Protein AF-A0A4R3G8G1-F1 (afdb_monomer_lite)

Structure (mmCIF, N/CA/C/O backbone):
data_AF-A0A4R3G8G1-F1
#
_entry.id   AF-A0A4R3G8G1-F1
#
loop_
_atom_site.group_PDB
_atom_site.id
_atom_site.type_symbol
_atom_site.label_atom_id
_atom_site.label_alt_id
_atom_site.label_comp_id
_atom_site.label_asym_id
_atom_site.label_entity_id
_atom_site.label_seq_id
_atom_site.pdbx_PDB_ins_code
_atom_site.Cartn_x
_atom_site.Cartn_y
_atom_site.Cartn_z
_atom_site.occupancy
_atom_site.B_iso_or_equiv
_atom_site.auth_seq_id
_atom_site.auth_comp_id
_atom_site.auth_asym_id
_atom_site.auth_atom_id
_atom_site.pdbx_PDB_model_num
ATOM 1 N N . MET A 1 1 ? 0.972 19.388 -3.406 1.00 39.97 1 MET A N 1
ATOM 2 C CA . MET A 1 1 ? 0.493 17.991 -3.341 1.00 39.97 1 MET A CA 1
ATOM 3 C C . MET A 1 1 ? 1.454 17.253 -2.430 1.00 39.97 1 MET A C 1
ATOM 5 O O . MET A 1 1 ? 2.647 17.315 -2.690 1.00 39.97 1 MET A O 1
ATOM 9 N N . THR A 1 2 ? 0.991 16.692 -1.315 1.00 52.78 2 THR A N 1
ATOM 10 C CA . THR A 1 2 ? 1.833 15.860 -0.442 1.00 52.78 2 THR A CA 1
ATOM 11 C C . THR A 1 2 ? 2.157 14.555 -1.165 1.00 52.78 2 THR A C 1
ATOM 13 O O . THR A 1 2 ? 1.286 13.981 -1.819 1.00 52.78 2 THR A O 1
ATOM 16 N N . SER A 1 3 ? 3.417 14.116 -1.102 1.00 82.88 3 SER A N 1
ATOM 17 C CA . SER A 1 3 ? 3.820 12.811 -1.635 1.00 82.88 3 SER A CA 1
ATOM 18 C C . SER A 1 3 ? 3.060 11.720 -0.882 1.00 82.88 3 SER A C 1
ATOM 20 O O . SER A 1 3 ? 2.992 11.769 0.347 1.00 82.88 3 SER A O 1
ATOM 22 N N . LEU A 1 4 ? 2.493 10.736 -1.588 1.00 88.62 4 LEU A N 1
ATOM 23 C CA . LEU A 1 4 ? 1.779 9.618 -0.962 1.00 88.62 4 LEU A CA 1
ATOM 24 C C . LEU A 1 4 ? 2.639 8.908 0.098 1.00 88.62 4 LEU A C 1
ATOM 26 O O . LEU A 1 4 ? 2.107 8.454 1.105 1.00 88.62 4 LEU A O 1
ATOM 30 N N . ILE A 1 5 ? 3.961 8.891 -0.083 1.00 88.88 5 ILE A N 1
ATOM 31 C CA . ILE A 1 5 ? 4.925 8.377 0.899 1.00 88.88 5 ILE A CA 1
ATOM 32 C C . ILE A 1 5 ? 4.770 9.093 2.249 1.00 88.88 5 ILE A C 1
ATOM 34 O O . ILE A 1 5 ? 4.673 8.434 3.279 1.00 88.88 5 ILE A O 1
ATOM 38 N N . MET A 1 6 ? 4.651 10.424 2.259 1.00 89.06 6 MET A N 1
ATOM 39 C CA . MET A 1 6 ? 4.443 11.186 3.499 1.00 89.06 6 MET A CA 1
ATOM 40 C C . MET A 1 6 ? 3.104 10.843 4.157 1.00 89.06 6 MET A C 1
ATOM 42 O O . MET A 1 6 ? 3.020 10.754 5.380 1.00 89.06 6 MET A O 1
ATOM 46 N N . ASP A 1 7 ? 2.061 10.615 3.358 1.00 90.38 7 ASP A N 1
ATOM 47 C CA . ASP A 1 7 ? 0.747 10.240 3.882 1.00 90.38 7 ASP A CA 1
ATOM 48 C C . ASP A 1 7 ? 0.754 8.825 4.483 1.00 90.38 7 ASP A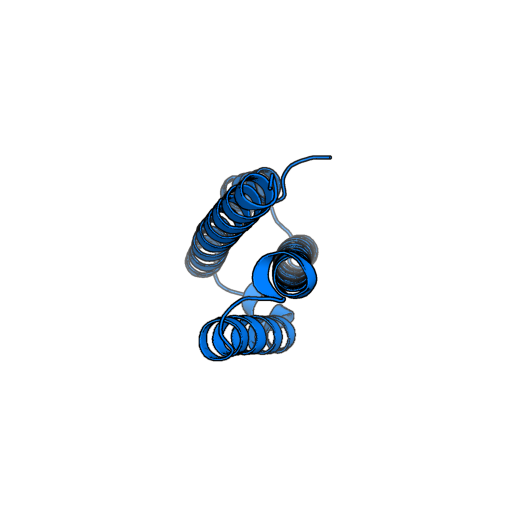 C 1
ATOM 50 O O . ASP A 1 7 ? 0.106 8.587 5.504 1.00 90.38 7 ASP A O 1
ATOM 54 N N . ILE A 1 8 ? 1.522 7.899 3.898 1.00 92.06 8 ILE A N 1
ATOM 55 C CA . ILE A 1 8 ? 1.739 6.554 4.445 1.00 92.06 8 ILE A CA 1
ATOM 56 C C . ILE A 1 8 ? 2.548 6.624 5.746 1.00 92.06 8 ILE A C 1
ATOM 58 O O . ILE A 1 8 ? 2.138 6.033 6.745 1.00 92.06 8 ILE A O 1
ATOM 62 N N . GLN A 1 9 ? 3.641 7.387 5.776 1.00 92.00 9 GLN A N 1
ATOM 63 C CA . GLN A 1 9 ? 4.454 7.590 6.981 1.00 92.00 9 GLN A CA 1
ATOM 64 C C . GLN A 1 9 ? 3.625 8.197 8.116 1.00 92.00 9 GLN A C 1
ATOM 66 O O . GLN A 1 9 ? 3.647 7.720 9.253 1.00 92.00 9 GLN A O 1
ATOM 71 N N . TYR A 1 10 ? 2.818 9.212 7.806 1.00 90.88 10 TYR A N 1
ATOM 72 C CA . TYR A 1 10 ? 1.913 9.822 8.771 1.00 90.88 10 TYR A CA 1
ATOM 73 C C . TYR A 1 10 ? 0.877 8.823 9.298 1.00 90.88 10 TYR A C 1
ATOM 75 O O . TYR A 1 10 ? 0.632 8.753 10.507 1.00 90.88 10 TYR A O 1
ATOM 83 N N . ALA A 1 11 ? 0.303 8.008 8.411 1.00 90.50 11 ALA A N 1
ATOM 84 C CA . ALA A 1 11 ? -0.622 6.950 8.789 1.00 90.50 11 ALA A CA 1
ATOM 85 C C . ALA A 1 11 ? 0.024 5.911 9.715 1.00 90.50 11 ALA A C 1
ATOM 87 O O . ALA A 1 11 ? -0.583 5.532 10.713 1.00 90.50 11 ALA A O 1
ATOM 88 N N . GLN A 1 12 ? 1.259 5.490 9.432 1.00 90.81 12 GLN A N 1
ATOM 89 C CA . GLN A 1 12 ? 2.005 4.540 10.263 1.00 90.81 12 GLN A CA 1
ATOM 90 C C . GLN A 1 12 ? 2.273 5.079 11.677 1.00 90.81 12 GLN A C 1
ATOM 92 O O . GLN A 1 12 ? 2.208 4.314 12.640 1.00 90.81 12 GLN A O 1
ATOM 97 N N . VAL A 1 13 ? 2.566 6.379 11.818 1.00 92.56 13 VAL A N 1
ATOM 98 C CA . VAL A 1 13 ? 2.782 7.027 13.126 1.00 92.56 13 VAL A CA 1
ATOM 99 C C . VAL A 1 13 ? 1.478 7.126 13.919 1.00 92.56 13 VAL A C 1
ATOM 101 O O . VAL A 1 13 ? 1.478 6.983 15.139 1.00 92.56 13 VAL A O 1
ATOM 104 N N . ARG A 1 14 ? 0.354 7.353 13.234 1.00 91.94 14 ARG A N 1
ATOM 105 C CA . ARG A 1 14 ? -0.952 7.620 13.852 1.00 91.94 14 ARG A CA 1
ATOM 106 C C . ARG A 1 14 ? -1.919 6.442 13.817 1.00 91.94 14 ARG A C 1
ATOM 108 O O . ARG A 1 14 ? -3.106 6.641 14.073 1.00 91.94 14 ARG A O 1
ATOM 115 N N . LEU A 1 15 ? -1.434 5.238 13.525 1.00 89.12 15 LEU A N 1
ATOM 116 C CA . LEU A 1 15 ? -2.256 4.076 13.179 1.00 89.12 15 LEU A CA 1
ATOM 117 C C . LEU A 1 15 ? -3.336 3.739 14.224 1.00 89.12 15 LEU A C 1
ATOM 119 O O . LEU A 1 15 ? -4.461 3.383 13.859 1.00 89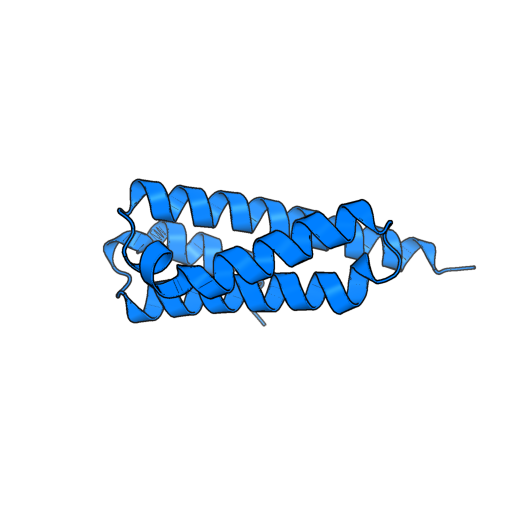.12 15 LEU A O 1
ATOM 123 N N . SER A 1 16 ? -3.010 3.924 15.506 1.00 88.88 16 SER A N 1
ATOM 124 C CA . SER A 1 16 ? -3.908 3.707 16.648 1.00 88.88 16 SER A CA 1
ATOM 125 C C . SER A 1 16 ? -5.051 4.711 16.755 1.00 88.88 16 SER A C 1
ATOM 127 O O . SER A 1 16 ? -6.085 4.431 17.352 1.00 88.88 16 SER A O 1
ATOM 129 N N . SER A 1 17 ? -4.894 5.879 16.134 1.00 91.00 17 SER A N 1
ATOM 130 C CA . SER A 1 17 ? -5.925 6.915 16.059 1.00 91.00 17 SER A CA 1
ATOM 131 C C . SER A 1 17 ? -6.724 6.885 14.756 1.00 91.00 17 SER A C 1
ATOM 133 O O . SER A 1 17 ? -7.684 7.640 14.625 1.00 91.00 17 SER A O 1
ATOM 135 N N . LEU A 1 18 ? -6.346 6.035 13.792 1.00 91.94 18 LEU A N 1
ATOM 136 C CA . LEU A 1 18 ? -7.039 5.945 12.510 1.00 91.94 18 LEU A CA 1
ATOM 137 C C . LEU A 1 18 ? -8.301 5.098 12.626 1.00 91.94 18 LEU A C 1
ATOM 139 O O . LEU A 1 18 ? -8.260 3.911 12.960 1.00 91.94 18 LEU A O 1
ATOM 143 N N . THR A 1 19 ? -9.420 5.685 12.223 1.00 93.50 19 THR A N 1
ATOM 144 C CA . THR A 1 19 ? -10.681 4.977 12.024 1.00 93.50 19 THR A CA 1
ATOM 145 C C . THR A 1 19 ? -10.570 3.960 10.886 1.00 93.50 19 THR A C 1
ATOM 147 O O . THR A 1 19 ? -9.772 4.106 9.956 1.00 93.50 19 THR A O 1
ATOM 150 N N . LYS A 1 20 ? -11.459 2.957 10.878 1.00 91.75 20 LYS A N 1
ATOM 151 C CA . LYS A 1 20 ? -11.582 2.005 9.757 1.00 91.75 20 LYS A CA 1
ATOM 152 C C . LYS A 1 20 ? -11.734 2.713 8.401 1.00 91.75 20 LYS A C 1
ATOM 154 O O . LYS A 1 20 ? -11.188 2.262 7.398 1.00 91.75 20 LYS A O 1
ATOM 159 N N . ARG A 1 21 ? -12.456 3.841 8.357 1.00 93.88 21 ARG A N 1
ATOM 160 C CA . ARG A 1 21 ? -12.649 4.634 7.132 1.00 93.88 21 ARG A CA 1
ATOM 161 C C . ARG A 1 21 ? -11.348 5.282 6.660 1.00 93.88 21 ARG A C 1
ATOM 163 O O . ARG A 1 21 ? -11.063 5.262 5.464 1.00 93.88 21 ARG A O 1
ATOM 170 N N . GLU A 1 22 ? -10.563 5.841 7.573 1.00 93.38 22 GLU A N 1
ATOM 171 C CA . GLU A 1 22 ? -9.262 6.434 7.244 1.00 93.38 22 GLU A CA 1
ATOM 172 C C . GLU A 1 22 ? -8.273 5.362 6.782 1.00 93.38 22 GLU A C 1
ATOM 174 O O . GLU A 1 22 ? -7.646 5.538 5.740 1.00 93.38 22 GLU A O 1
ATOM 179 N N . ARG A 1 23 ? -8.232 4.205 7.460 1.00 94.12 23 ARG A N 1
ATOM 180 C CA . ARG A 1 23 ? -7.439 3.037 7.034 1.00 94.12 23 ARG A CA 1
ATOM 181 C C . ARG A 1 23 ? -7.784 2.617 5.600 1.00 94.12 23 ARG A C 1
ATOM 183 O O . ARG A 1 23 ? -6.895 2.558 4.753 1.00 94.12 23 ARG A O 1
ATOM 190 N N . ARG A 1 24 ? -9.077 2.444 5.279 1.00 94.25 24 ARG A N 1
ATOM 191 C CA . ARG A 1 24 ? -9.540 2.169 3.898 1.00 94.25 24 ARG A CA 1
ATOM 192 C C . ARG A 1 24 ? -9.115 3.251 2.914 1.00 94.25 24 ARG A C 1
ATOM 194 O O . ARG A 1 24 ? -8.737 2.942 1.789 1.00 94.25 24 ARG A O 1
ATOM 201 N N . THR A 1 25 ? -9.183 4.515 3.324 1.00 94.38 25 THR A N 1
ATOM 202 C CA . THR A 1 25 ? -8.816 5.648 2.468 1.00 94.38 25 THR A CA 1
ATOM 203 C C . THR A 1 25 ? -7.343 5.591 2.077 1.00 94.38 25 THR A C 1
ATOM 205 O O . THR A 1 25 ? -7.029 5.752 0.903 1.00 94.38 25 THR A O 1
ATOM 208 N N . ILE A 1 26 ? -6.449 5.301 3.022 1.00 94.19 26 ILE A N 1
ATOM 209 C CA . ILE A 1 26 ? -5.014 5.145 2.747 1.00 94.19 26 ILE A CA 1
ATOM 210 C C . ILE A 1 26 ? -4.754 3.964 1.804 1.00 94.19 26 ILE A C 1
ATOM 212 O O . ILE A 1 26 ? -4.049 4.131 0.812 1.00 94.19 26 ILE A O 1
ATOM 216 N N . ILE A 1 27 ? -5.389 2.812 2.037 1.00 93.94 27 ILE A N 1
ATOM 217 C CA . ILE A 1 27 ? -5.245 1.626 1.172 1.00 93.94 27 ILE A CA 1
ATOM 218 C C . ILE A 1 27 ? -5.717 1.927 -0.259 1.00 93.94 27 ILE A C 1
ATOM 220 O O . ILE A 1 27 ? -5.016 1.626 -1.222 1.00 93.94 27 ILE A O 1
ATOM 224 N N . MET A 1 28 ? -6.864 2.593 -0.422 1.00 94.12 28 MET A N 1
ATOM 225 C CA . MET A 1 28 ? -7.352 3.007 -1.744 1.00 94.12 28 MET A CA 1
ATOM 226 C C . MET A 1 28 ? -6.392 3.970 -2.449 1.00 94.12 28 MET A C 1
ATOM 228 O O . MET A 1 28 ? -6.256 3.913 -3.670 1.00 94.12 28 MET A O 1
ATOM 232 N N . ARG A 1 29 ? -5.736 4.867 -1.705 1.00 94.19 29 ARG A N 1
ATOM 233 C CA . ARG A 1 29 ? -4.741 5.784 -2.276 1.00 94.19 29 ARG A CA 1
ATOM 234 C C . ARG A 1 29 ? -3.494 5.040 -2.747 1.00 94.19 29 ARG A C 1
ATOM 236 O O . ARG A 1 29 ? -3.043 5.319 -3.849 1.00 94.19 29 ARG A O 1
ATOM 243 N N . ILE A 1 30 ? -3.017 4.060 -1.978 1.00 93.56 30 ILE A N 1
ATOM 244 C CA . ILE A 1 30 ? -1.928 3.155 -2.386 1.00 93.56 30 ILE A CA 1
ATOM 245 C C . ILE A 1 30 ? -2.276 2.452 -3.698 1.00 93.56 30 ILE A C 1
ATOM 247 O O . ILE A 1 30 ? -1.514 2.532 -4.655 1.00 93.56 30 ILE A O 1
ATOM 251 N N . ILE A 1 31 ? -3.456 1.833 -3.782 1.00 93.00 31 ILE A N 1
ATOM 252 C CA . ILE A 1 31 ? -3.894 1.119 -4.991 1.00 93.00 31 ILE A CA 1
ATOM 253 C C . ILE A 1 31 ? -3.934 2.054 -6.207 1.00 93.00 31 ILE A C 1
ATOM 255 O O . ILE A 1 31 ? -3.455 1.691 -7.279 1.00 93.00 31 ILE A O 1
ATOM 259 N N . ARG A 1 32 ? -4.470 3.271 -6.050 1.00 92.75 32 ARG A N 1
ATOM 260 C CA . ARG A 1 32 ? -4.517 4.262 -7.138 1.00 92.75 32 ARG A CA 1
ATOM 261 C C . ARG A 1 32 ? -3.127 4.650 -7.632 1.00 92.75 32 ARG A C 1
ATOM 263 O O . ARG A 1 32 ? -2.948 4.790 -8.837 1.00 92.75 32 ARG A O 1
ATOM 270 N N . GLU A 1 33 ? -2.161 4.791 -6.733 1.00 91.19 33 GLU A N 1
ATOM 271 C CA . GLU A 1 33 ? -0.782 5.103 -7.113 1.00 91.19 33 GLU A CA 1
ATOM 272 C C . GLU A 1 33 ? -0.118 3.935 -7.846 1.00 91.19 33 GLU A C 1
ATOM 274 O O . GLU A 1 33 ? 0.518 4.130 -8.878 1.00 91.19 33 GLU A O 1
ATOM 279 N N . LEU A 1 34 ? -0.336 2.699 -7.382 1.00 89.94 34 LEU A N 1
ATOM 280 C CA . LEU A 1 34 ? 0.144 1.503 -8.080 1.00 89.94 34 LEU A CA 1
ATOM 281 C C . LEU A 1 34 ? -0.431 1.423 -9.502 1.00 89.94 34 LEU A C 1
ATOM 283 O O . LEU A 1 34 ? 0.309 1.184 -10.456 1.00 89.94 34 LEU A O 1
ATOM 287 N N . MET A 1 35 ? -1.730 1.699 -9.666 1.00 89.56 35 MET A N 1
ATOM 288 C CA . MET A 1 35 ? -2.363 1.792 -10.986 1.00 89.56 35 MET A CA 1
ATOM 289 C C . MET A 1 35 ? -1.751 2.908 -11.842 1.00 89.56 35 MET A C 1
ATOM 291 O O . MET A 1 35 ? -1.543 2.712 -13.040 1.00 89.56 35 MET A O 1
ATOM 295 N N . HIS A 1 36 ? -1.436 4.060 -11.24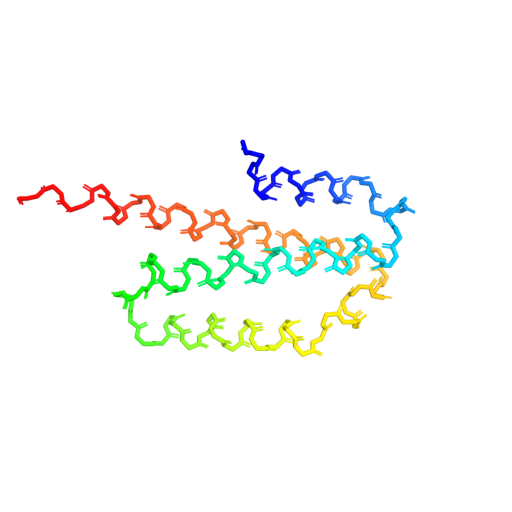5 1.00 89.00 36 HIS A N 1
ATOM 296 C CA . HIS A 1 36 ? -0.806 5.175 -11.947 1.00 89.00 36 HIS A CA 1
ATOM 297 C C . HIS A 1 36 ? 0.586 4.799 -12.477 1.00 89.00 36 HIS A C 1
ATOM 299 O O . HIS A 1 36 ? 0.851 4.943 -13.673 1.00 89.00 36 HIS A O 1
ATOM 305 N N . HIS A 1 37 ? 1.446 4.219 -11.634 1.00 84.56 37 HIS A N 1
ATOM 306 C CA . HIS A 1 37 ? 2.765 3.733 -12.054 1.00 84.56 37 HIS A CA 1
ATOM 307 C C . HIS A 1 37 ? 2.672 2.625 -13.109 1.00 84.56 37 HIS A C 1
ATOM 309 O O . HIS A 1 37 ? 3.457 2.607 -14.063 1.00 84.56 37 HIS A O 1
ATOM 315 N N . ARG A 1 38 ? 1.688 1.728 -12.978 1.00 83.31 38 ARG A N 1
ATOM 316 C CA . ARG A 1 38 ? 1.431 0.658 -13.945 1.00 83.31 38 ARG A CA 1
ATOM 317 C C . ARG A 1 38 ? 1.071 1.193 -15.334 1.00 83.31 38 ARG A C 1
ATOM 319 O O . ARG A 1 38 ? 1.567 0.669 -16.332 1.00 83.31 38 ARG A O 1
ATOM 326 N N . GLN A 1 39 ? 0.223 2.220 -15.397 1.00 82.88 39 GLN A N 1
ATOM 327 C CA . GLN A 1 39 ? -0.234 2.840 -16.647 1.00 82.88 39 GLN A CA 1
ATOM 328 C C . GLN A 1 39 ? 0.808 3.780 -17.271 1.00 82.88 39 GLN A C 1
ATOM 330 O O . GLN A 1 39 ? 0.837 3.929 -18.493 1.00 82.88 39 GLN A O 1
ATOM 335 N N . GLY A 1 40 ? 1.650 4.411 -16.448 1.00 80.00 40 GLY A N 1
ATOM 336 C CA . GLY A 1 40 ? 2.709 5.321 -16.881 1.00 80.00 40 GLY A CA 1
ATOM 337 C C . GLY A 1 40 ? 4.058 4.622 -17.055 1.00 80.00 40 GLY A C 1
ATOM 338 O O . GLY A 1 40 ? 4.390 4.131 -18.134 1.00 80.00 40 GLY A O 1
ATOM 339 N N . ALA A 1 41 ? 4.842 4.592 -15.976 1.00 68.62 41 ALA A N 1
ATOM 340 C CA . ALA A 1 41 ? 6.251 4.185 -15.949 1.00 68.62 41 ALA A CA 1
ATOM 341 C C . ALA A 1 41 ? 6.517 2.757 -16.454 1.00 68.62 41 ALA A C 1
ATOM 343 O O . ALA A 1 41 ? 7.539 2.475 -17.095 1.00 68.62 41 ALA A O 1
ATOM 344 N N . LEU A 1 42 ? 5.586 1.850 -16.164 1.00 68.81 42 LEU A N 1
ATOM 345 C CA . LEU A 1 42 ? 5.714 0.429 -16.474 1.00 68.81 42 LEU A CA 1
ATOM 346 C C . LEU A 1 42 ? 4.987 0.014 -17.750 1.00 68.81 42 LEU A C 1
ATOM 348 O O . LEU A 1 42 ? 5.004 -1.160 -18.101 1.00 68.81 42 LEU A O 1
ATOM 352 N N . ARG A 1 43 ? 4.393 0.948 -18.502 1.00 70.12 43 ARG A N 1
ATOM 353 C CA . ARG A 1 43 ? 3.728 0.613 -19.771 1.00 70.12 43 ARG A CA 1
ATOM 354 C C . ARG A 1 43 ? 4.663 -0.092 -20.762 1.00 70.12 43 ARG A C 1
ATOM 356 O O . ARG A 1 43 ? 4.209 -0.922 -21.539 1.00 70.12 43 ARG A O 1
ATOM 363 N N . ALA A 1 44 ? 5.952 0.241 -20.713 1.00 66.88 44 ALA A N 1
ATOM 364 C CA . ALA A 1 44 ? 7.014 -0.358 -21.522 1.00 66.88 44 ALA A CA 1
ATOM 365 C C . ALA A 1 44 ? 7.922 -1.310 -20.713 1.00 66.88 44 ALA A C 1
ATOM 367 O O . ALA A 1 44 ? 9.083 -1.515 -21.066 1.00 66.88 44 ALA A O 1
ATOM 368 N N . ALA A 1 45 ? 7.485 -1.785 -19.545 1.00 69.69 45 ALA A N 1
ATOM 369 C CA . ALA A 1 45 ? 8.206 -2.820 -18.804 1.00 69.69 45 ALA A CA 1
ATOM 370 C C . ALA A 1 45 ? 7.911 -4.213 -19.402 1.00 69.69 45 ALA A C 1
ATOM 372 O O . ALA A 1 45 ? 6.885 -4.376 -20.070 1.00 69.69 45 ALA A O 1
ATOM 373 N N . PRO A 1 46 ? 8.793 -5.210 -19.194 1.00 72.06 46 PRO A N 1
ATOM 374 C CA . PRO A 1 46 ? 8.518 -6.598 -19.553 1.00 72.06 46 PRO A CA 1
ATOM 375 C C . PRO A 1 46 ? 7.168 -7.075 -18.998 1.00 72.06 46 PRO A C 1
ATOM 377 O O . PRO A 1 46 ? 6.730 -6.644 -17.928 1.00 72.06 46 PRO A O 1
ATOM 380 N N . ALA A 1 47 ? 6.503 -7.969 -19.733 1.00 68.69 47 ALA A N 1
ATOM 381 C CA . ALA A 1 47 ? 5.173 -8.458 -19.373 1.00 68.69 47 ALA A CA 1
ATOM 382 C C . ALA A 1 47 ? 5.146 -9.113 -17.978 1.00 68.69 47 ALA A C 1
ATOM 384 O O . ALA A 1 47 ? 4.192 -8.900 -17.235 1.00 68.69 47 ALA A O 1
ATOM 385 N N . ASP A 1 48 ? 6.207 -9.822 -17.592 1.00 66.12 48 ASP A N 1
ATOM 386 C CA . ASP A 1 48 ? 6.290 -10.526 -16.305 1.00 66.12 48 ASP A CA 1
ATOM 387 C C . ASP A 1 48 ? 6.303 -9.566 -15.096 1.00 66.12 48 ASP A C 1
ATOM 389 O O . ASP A 1 48 ? 5.606 -9.799 -14.102 1.00 66.12 48 ASP A O 1
ATOM 393 N N . ASP A 1 49 ? 7.007 -8.432 -15.206 1.00 66.44 49 ASP A N 1
ATOM 394 C CA . ASP A 1 49 ? 7.030 -7.387 -14.168 1.00 66.44 49 ASP A CA 1
ATOM 395 C C . ASP A 1 49 ? 5.650 -6.726 -14.019 1.00 66.44 49 ASP A C 1
ATOM 397 O O . ASP A 1 49 ? 5.195 -6.397 -12.919 1.00 66.44 49 ASP A O 1
ATOM 401 N N . CYS A 1 50 ? 4.946 -6.571 -15.142 1.00 70.12 50 CYS A N 1
ATOM 402 C CA . CYS A 1 50 ? 3.599 -6.019 -15.186 1.00 70.12 50 CYS A CA 1
ATOM 403 C C . CYS A 1 50 ? 2.558 -6.952 -14.553 1.00 70.12 50 CYS A C 1
ATOM 405 O O . CYS A 1 50 ? 1.692 -6.479 -13.817 1.00 70.12 50 CYS A O 1
ATOM 407 N N . VAL A 1 51 ? 2.659 -8.264 -14.796 1.00 72.00 51 VAL A N 1
ATOM 408 C CA . VAL A 1 51 ? 1.735 -9.278 -14.257 1.00 72.00 51 VAL A CA 1
ATOM 409 C C . VAL A 1 51 ? 1.764 -9.297 -12.729 1.00 72.00 51 VAL A C 1
ATOM 411 O O . VAL A 1 51 ? 0.713 -9.392 -12.093 1.00 72.00 51 VAL A O 1
ATOM 414 N N . SER A 1 52 ? 2.946 -9.147 -12.127 1.00 82.44 52 SER A N 1
ATOM 415 C CA . SER A 1 52 ? 3.095 -9.136 -10.666 1.00 82.44 52 SER A CA 1
ATOM 416 C C . SER A 1 52 ? 2.388 -7.936 -10.022 1.00 82.44 52 SER A C 1
ATOM 418 O O . SER A 1 52 ? 1.680 -8.091 -9.025 1.00 82.44 52 SER A O 1
ATOM 420 N N . ILE A 1 53 ? 2.513 -6.746 -10.619 1.00 85.31 53 ILE A N 1
ATOM 421 C CA . ILE A 1 53 ? 1.850 -5.527 -10.129 1.00 85.31 53 ILE A CA 1
ATOM 422 C C . ILE A 1 53 ? 0.345 -5.560 -10.395 1.00 85.31 53 ILE A C 1
ATOM 424 O O . ILE A 1 53 ? -0.428 -5.185 -9.516 1.00 85.31 53 ILE A O 1
ATOM 428 N N . ASP A 1 54 ? -0.085 -6.053 -11.556 1.00 87.06 54 ASP A N 1
ATOM 429 C CA . ASP A 1 54 ? -1.507 -6.210 -11.872 1.00 87.06 54 ASP A CA 1
ATOM 430 C C . ASP A 1 54 ? -2.184 -7.173 -10.882 1.00 87.06 54 ASP A C 1
ATOM 432 O O . ASP A 1 54 ? -3.243 -6.862 -10.332 1.00 87.06 54 ASP A O 1
ATOM 436 N N . SER A 1 55 ? -1.534 -8.300 -10.570 1.00 89.06 55 SER A N 1
ATOM 437 C CA . SER A 1 55 ? -2.011 -9.255 -9.564 1.00 89.06 55 SER A CA 1
ATOM 438 C C . SER A 1 55 ? -2.088 -8.637 -8.165 1.00 89.06 55 SER A C 1
ATOM 440 O O . SER A 1 55 ? -3.075 -8.840 -7.450 1.00 89.06 55 SER A O 1
ATOM 442 N N . LEU A 1 56 ? -1.088 -7.838 -7.774 1.00 90.12 56 LEU A N 1
ATOM 443 C CA . LEU A 1 56 ? -1.098 -7.128 -6.495 1.00 90.12 56 LEU A CA 1
ATOM 444 C C . LEU A 1 56 ? -2.247 -6.114 -6.425 1.00 90.12 56 LEU A C 1
ATOM 446 O O . LEU A 1 56 ? -2.975 -6.092 -5.436 1.00 90.12 56 LEU A O 1
ATOM 450 N N . ILE A 1 57 ? -2.457 -5.319 -7.479 1.00 90.75 57 ILE A N 1
ATOM 451 C CA . ILE A 1 57 ? -3.555 -4.344 -7.563 1.00 90.75 57 ILE A CA 1
ATOM 452 C C . ILE A 1 57 ? -4.905 -5.047 -7.414 1.00 90.75 57 ILE A C 1
ATOM 454 O O . ILE A 1 57 ? -5.735 -4.603 -6.618 1.00 90.75 57 ILE A O 1
ATOM 458 N N . VAL A 1 58 ? -5.127 -6.145 -8.141 1.00 93.38 58 VAL A N 1
ATOM 459 C CA . VAL A 1 58 ? -6.371 -6.927 -8.063 1.00 93.38 58 VAL A CA 1
ATOM 460 C C . VAL A 1 58 ? -6.565 -7.493 -6.659 1.00 93.38 58 VAL A C 1
ATOM 462 O O . VAL A 1 58 ? -7.630 -7.311 -6.067 1.00 93.38 58 VAL A O 1
ATOM 465 N N . SER A 1 59 ? -5.528 -8.114 -6.096 1.00 92.06 59 SER A N 1
ATOM 466 C CA . SER A 1 59 ? -5.585 -8.734 -4.770 1.00 92.06 59 SER A CA 1
ATOM 467 C C . SER A 1 59 ? -5.855 -7.702 -3.675 1.00 92.06 59 SER A C 1
ATOM 469 O O . SER A 1 59 ? -6.764 -7.879 -2.868 1.00 92.06 59 SER A O 1
ATOM 471 N N . MET A 1 60 ? -5.135 -6.576 -3.673 1.00 92.50 60 MET A N 1
ATOM 472 C CA . MET A 1 60 ? -5.358 -5.493 -2.710 1.00 92.50 60 MET A CA 1
ATOM 473 C C . MET A 1 60 ? -6.738 -4.857 -2.877 1.00 92.50 60 MET A C 1
ATOM 475 O O . MET A 1 60 ? -7.368 -4.521 -1.880 1.00 92.50 60 MET A O 1
ATOM 479 N N . SER A 1 61 ? -7.231 -4.716 -4.113 1.00 91.62 61 SER A N 1
ATOM 480 C CA . SER A 1 61 ? -8.567 -4.170 -4.390 1.00 91.62 61 SER A CA 1
ATOM 481 C C . SER A 1 61 ? -9.685 -5.074 -3.873 1.00 91.62 61 SER A C 1
ATOM 483 O O . SER A 1 61 ? -10.676 -4.573 -3.344 1.00 91.62 61 SER A O 1
ATOM 485 N N . ALA A 1 62 ? -9.522 -6.394 -3.985 1.00 92.88 62 ALA A N 1
ATOM 486 C CA . ALA A 1 62 ? -10.480 -7.364 -3.461 1.00 92.88 62 ALA A CA 1
ATOM 487 C C . ALA A 1 62 ? -10.489 -7.409 -1.922 1.00 92.88 62 ALA A C 1
ATOM 489 O O . ALA A 1 62 ? -11.530 -7.650 -1.319 1.00 92.88 62 ALA A O 1
ATOM 490 N N . THR A 1 63 ? -9.348 -7.118 -1.293 1.00 93.38 63 THR A N 1
ATOM 491 C CA . THR A 1 63 ? -9.120 -7.316 0.14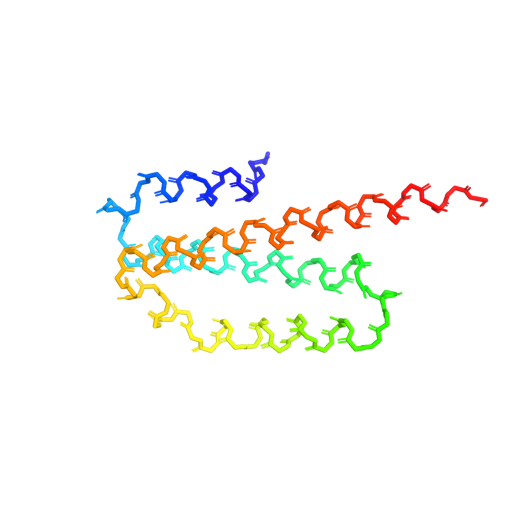9 1.00 93.38 63 THR A CA 1
ATOM 492 C C . THR A 1 63 ? -9.052 -6.007 0.953 1.00 93.38 63 THR A C 1
ATOM 494 O O . THR A 1 63 ? -8.712 -6.017 2.133 1.00 93.38 63 THR A O 1
ATOM 497 N N . ILE A 1 64 ? -9.436 -4.851 0.381 1.00 92.69 64 ILE A N 1
ATOM 498 C CA . ILE A 1 64 ? -9.386 -3.530 1.061 1.00 92.69 64 ILE A CA 1
ATOM 499 C C . ILE A 1 64 ? -10.080 -3.559 2.427 1.00 92.69 64 ILE A C 1
ATOM 501 O O . ILE A 1 64 ? -9.604 -2.953 3.392 1.00 92.69 64 ILE A O 1
ATOM 505 N N . ALA A 1 65 ? -11.241 -4.215 2.501 1.00 90.62 65 ALA A N 1
ATOM 506 C CA . ALA A 1 65 ? -12.013 -4.300 3.731 1.00 90.62 65 ALA A CA 1
ATOM 507 C C . ALA A 1 65 ? -11.261 -5.082 4.813 1.00 90.62 65 ALA A C 1
ATOM 509 O O . ALA A 1 65 ? -11.230 -4.626 5.952 1.00 90.62 65 ALA A O 1
ATOM 510 N N . GLU A 1 66 ? -10.627 -6.191 4.442 1.00 93.69 66 GLU A N 1
ATOM 511 C CA . GLU A 1 66 ? -9.865 -7.060 5.338 1.00 93.69 66 GLU A CA 1
ATOM 512 C C . GLU A 1 66 ? -8.581 -6.370 5.797 1.00 93.69 66 GLU A C 1
ATOM 514 O O . GLU A 1 66 ? -8.328 -6.294 6.996 1.00 93.69 66 GLU A O 1
ATOM 519 N N . ILE A 1 67 ? -7.830 -5.756 4.873 1.00 88.88 67 ILE A N 1
ATOM 520 C CA . ILE A 1 67 ? -6.606 -5.003 5.187 1.00 88.88 67 ILE A CA 1
ATOM 521 C C . ILE A 1 67 ? -6.914 -3.867 6.175 1.00 88.88 67 ILE A C 1
ATOM 523 O O . ILE A 1 67 ? -6.185 -3.661 7.143 1.00 88.88 67 ILE A O 1
ATOM 527 N N . ALA A 1 68 ? -8.018 -3.139 5.985 1.00 92.06 68 ALA A N 1
ATOM 528 C CA . ALA A 1 68 ? -8.395 -2.045 6.881 1.00 92.06 68 ALA A CA 1
ATOM 529 C C . ALA A 1 68 ? -8.804 -2.502 8.292 1.00 92.06 68 ALA A C 1
ATOM 531 O O . ALA A 1 68 ? -8.810 -1.687 9.220 1.00 92.06 68 ALA A O 1
ATOM 532 N N . GLU A 1 69 ? -9.172 -3.774 8.442 1.00 94.50 69 GLU A N 1
ATOM 533 C CA . GLU A 1 69 ? -9.576 -4.388 9.706 1.00 94.50 69 GLU A CA 1
ATOM 534 C C . GLU A 1 69 ? -8.469 -5.215 10.360 1.00 94.50 69 GLU A C 1
ATOM 536 O O . GLU A 1 69 ? -8.651 -5.676 11.485 1.00 94.50 69 GLU A O 1
ATOM 541 N N . MET A 1 70 ? -7.310 -5.340 9.709 1.00 94.25 70 MET A N 1
ATOM 542 C CA . MET A 1 70 ? -6.138 -5.976 10.294 1.00 94.25 70 MET A CA 1
ATOM 543 C C . MET A 1 70 ? -5.725 -5.316 11.611 1.00 94.25 70 MET A C 1
ATOM 545 O O . MET A 1 70 ? -5.887 -4.107 11.834 1.00 94.25 70 MET A O 1
ATOM 549 N N . GLU A 1 71 ? -5.105 -6.133 12.458 1.00 94.44 71 GLU A N 1
ATOM 550 C CA . GLU A 1 71 ? -4.391 -5.654 13.630 1.00 94.44 71 GLU A CA 1
ATOM 551 C C . GLU A 1 71 ? -3.331 -4.623 13.240 1.00 94.44 71 GLU A C 1
ATOM 553 O O . GLU A 1 71 ? -2.739 -4.670 12.160 1.00 94.44 71 GLU A O 1
ATOM 558 N N . GLU A 1 72 ? -3.063 -3.690 14.148 1.00 91.06 72 GLU A N 1
ATOM 559 C CA . GLU A 1 72 ? -2.176 -2.558 13.882 1.00 91.06 72 GLU A CA 1
ATOM 560 C C . GLU A 1 72 ? -0.774 -2.974 13.447 1.00 91.06 72 GLU A C 1
ATOM 562 O O . GLU A 1 72 ? -0.187 -2.353 12.566 1.00 91.06 72 GLU A O 1
ATOM 567 N N . THR A 1 73 ? -0.242 -4.045 14.028 1.00 93.00 73 THR A N 1
ATOM 568 C CA . THR A 1 73 ? 1.082 -4.575 13.692 1.00 93.00 73 THR A CA 1
ATOM 569 C C . THR A 1 73 ? 1.138 -5.076 12.249 1.00 93.00 73 THR A C 1
ATOM 571 O O . THR A 1 73 ? 2.094 -4.772 11.534 1.00 93.00 73 THR A O 1
ATOM 574 N N . LEU A 1 74 ? 0.107 -5.799 11.807 1.00 93.62 74 LEU A N 1
ATOM 575 C CA . LEU A 1 74 ? -0.017 -6.314 10.446 1.00 93.62 74 LEU A CA 1
ATOM 576 C C . LEU A 1 74 ? -0.272 -5.182 9.454 1.00 93.62 74 LEU A C 1
ATOM 578 O O . LEU A 1 74 ? 0.430 -5.079 8.450 1.00 93.62 74 LEU A O 1
ATOM 582 N N . LEU A 1 75 ? -1.198 -4.276 9.772 1.00 92.69 75 LEU A N 1
ATOM 583 C CA . LEU A 1 75 ? -1.483 -3.121 8.929 1.00 92.69 75 LEU A CA 1
ATOM 584 C C . LEU A 1 75 ? -0.248 -2.224 8.769 1.00 92.69 75 LEU A C 1
ATOM 586 O O . LEU A 1 75 ? 0.044 -1.773 7.665 1.00 92.69 75 LEU A O 1
ATOM 590 N N . LYS A 1 76 ? 0.528 -2.002 9.836 1.00 93.44 76 LYS A N 1
ATOM 591 C CA . LYS A 1 76 ? 1.774 -1.228 9.762 1.00 93.44 76 LYS A CA 1
ATOM 592 C C . LYS A 1 76 ? 2.795 -1.869 8.821 1.00 93.44 76 LYS A C 1
ATOM 594 O O . LYS A 1 76 ? 3.446 -1.140 8.079 1.00 93.44 76 LYS A O 1
ATOM 599 N N . ARG A 1 77 ? 2.921 -3.203 8.823 1.00 94.50 77 ARG A N 1
ATOM 600 C CA . ARG A 1 77 ? 3.799 -3.924 7.883 1.00 94.50 77 ARG A CA 1
ATOM 601 C C . ARG A 1 77 ? 3.342 -3.743 6.441 1.00 94.50 77 ARG A C 1
ATOM 603 O O . ARG A 1 77 ? 4.152 -3.341 5.617 1.00 94.50 77 ARG A O 1
ATOM 610 N N . VAL A 1 78 ? 2.047 -3.920 6.168 1.00 93.56 78 VAL A N 1
ATOM 611 C CA . VAL A 1 78 ? 1.471 -3.695 4.830 1.00 93.56 78 VAL A CA 1
ATOM 612 C C . VAL A 1 78 ? 1.748 -2.272 4.343 1.00 93.56 78 VAL A C 1
ATOM 614 O O . VAL A 1 78 ? 2.168 -2.075 3.207 1.00 93.56 78 VAL A O 1
ATOM 617 N N . LEU A 1 79 ? 1.558 -1.270 5.206 1.00 93.75 79 LEU A N 1
ATOM 618 C CA . LEU A 1 79 ? 1.853 0.120 4.861 1.00 93.75 79 LEU A CA 1
ATOM 619 C C . LEU A 1 79 ? 3.344 0.353 4.590 1.00 93.75 79 LEU A C 1
ATOM 621 O O . LEU A 1 79 ? 3.671 1.124 3.696 1.00 93.75 79 LEU A O 1
ATOM 625 N N . HIS A 1 80 ? 4.239 -0.281 5.343 1.00 94.12 80 HIS A N 1
ATOM 626 C CA . HIS A 1 80 ? 5.683 -0.145 5.145 1.00 94.12 80 HIS A CA 1
ATOM 627 C C . HIS A 1 80 ? 6.162 -0.802 3.845 1.00 94.12 80 HIS A C 1
ATOM 629 O O . HIS A 1 80 ? 6.942 -0.215 3.100 1.00 94.12 80 HIS A O 1
ATOM 635 N N . GLU A 1 81 ? 5.649 -1.989 3.524 1.00 94.19 81 GLU A N 1
ATOM 636 C CA . GLU A 1 81 ? 5.942 -2.657 2.253 1.00 94.19 81 GLU A CA 1
ATOM 637 C C . GLU A 1 81 ? 5.395 -1.856 1.064 1.00 94.19 81 GLU A C 1
ATOM 639 O O . GLU A 1 81 ? 6.098 -1.660 0.071 1.00 94.19 81 GLU A O 1
ATOM 644 N N . ALA A 1 82 ? 4.177 -1.317 1.185 1.00 91.94 82 ALA A N 1
ATOM 645 C CA . ALA A 1 82 ? 3.592 -0.450 0.167 1.00 91.94 82 ALA A CA 1
ATOM 646 C C . ALA A 1 82 ? 4.413 0.831 -0.052 1.00 91.94 82 ALA A C 1
ATOM 648 O O . ALA A 1 82 ? 4.615 1.241 -1.193 1.00 91.94 82 ALA A O 1
ATOM 649 N N . GLU A 1 83 ? 4.908 1.448 1.023 1.00 93.19 83 GLU A N 1
ATOM 650 C CA . GLU A 1 83 ? 5.801 2.609 0.958 1.00 93.19 83 GLU A CA 1
ATOM 651 C C . GLU A 1 83 ? 7.079 2.294 0.171 1.00 93.19 83 GLU A C 1
ATOM 653 O O . GLU A 1 83 ? 7.414 3.019 -0.767 1.00 93.19 83 GLU A O 1
ATOM 658 N N . GLY A 1 84 ? 7.760 1.194 0.510 1.00 91.31 84 GLY A N 1
ATOM 659 C CA . GLY A 1 84 ? 8.983 0.769 -0.174 1.00 91.31 84 GLY A CA 1
ATOM 660 C C . GLY A 1 84 ? 8.751 0.444 -1.650 1.00 91.31 84 GLY A C 1
ATOM 661 O O . GLY A 1 84 ? 9.565 0.809 -2.504 1.00 91.31 84 GLY A O 1
ATOM 662 N N . LEU A 1 85 ? 7.611 -0.170 -1.975 1.00 90.75 85 LEU A N 1
ATOM 663 C CA . LEU A 1 85 ? 7.226 -0.437 -3.357 1.00 90.75 85 LEU A CA 1
ATOM 664 C C . LEU A 1 85 ? 6.975 0.863 -4.134 1.00 90.75 85 LEU A C 1
ATOM 666 O O . LEU A 1 85 ? 7.532 1.034 -5.216 1.00 90.75 85 LEU A O 1
ATOM 670 N N . ILE A 1 86 ? 6.195 1.800 -3.586 1.00 89.75 86 ILE A N 1
ATOM 671 C CA . ILE A 1 86 ? 5.915 3.096 -4.230 1.00 89.75 86 ILE A CA 1
ATOM 672 C C . ILE A 1 86 ? 7.205 3.896 -4.438 1.00 89.75 86 ILE A C 1
ATOM 674 O O . ILE A 1 86 ? 7.420 4.437 -5.523 1.00 89.75 86 ILE A O 1
ATOM 678 N N . ALA A 1 87 ? 8.091 3.941 -3.440 1.00 89.69 87 ALA A N 1
ATOM 679 C CA . ALA A 1 87 ? 9.386 4.604 -3.565 1.00 89.69 87 ALA A CA 1
ATOM 680 C C . ALA A 1 87 ? 10.229 3.979 -4.689 1.00 89.69 87 ALA A C 1
ATOM 682 O O . ALA A 1 87 ? 10.779 4.691 -5.526 1.00 89.69 87 ALA A O 1
ATOM 683 N N . THR A 1 88 ? 10.268 2.646 -4.762 1.00 88.38 88 THR A N 1
ATOM 684 C CA . THR A 1 88 ? 10.983 1.920 -5.821 1.00 88.38 88 THR A CA 1
ATOM 685 C C . THR A 1 88 ? 10.411 2.231 -7.205 1.00 88.38 88 THR A C 1
ATOM 687 O O . THR A 1 88 ? 11.159 2.549 -8.129 1.00 88.38 88 THR A O 1
ATOM 690 N N . LEU A 1 89 ? 9.084 2.196 -7.351 1.00 85.56 89 LEU A N 1
ATOM 691 C CA . LEU A 1 89 ? 8.397 2.507 -8.606 1.00 85.56 89 LEU A CA 1
ATOM 692 C C . LEU A 1 89 ? 8.596 3.961 -9.037 1.00 85.56 89 LEU A C 1
ATOM 694 O O . LEU A 1 89 ? 8.756 4.228 -10.229 1.00 85.56 89 LEU A O 1
ATOM 698 N N . THR A 1 90 ? 8.638 4.887 -8.079 1.00 85.25 90 THR A N 1
ATOM 699 C CA . THR A 1 90 ? 8.948 6.299 -8.324 1.00 85.25 90 THR A CA 1
ATOM 700 C C . THR A 1 90 ? 10.366 6.447 -8.868 1.00 85.25 90 THR A C 1
ATOM 702 O O . THR A 1 90 ? 10.539 6.996 -9.952 1.00 85.25 90 THR A O 1
ATOM 705 N N . THR A 1 91 ? 11.364 5.850 -8.209 1.00 85.69 91 THR A N 1
ATOM 706 C CA . THR A 1 91 ? 12.763 5.873 -8.668 1.00 85.69 91 THR A CA 1
ATOM 707 C C . THR A 1 91 ? 12.924 5.270 -10.067 1.00 85.69 91 THR A C 1
ATOM 709 O O . THR A 1 91 ? 13.616 5.835 -10.912 1.00 85.69 91 THR A O 1
ATOM 712 N N . ILE A 1 92 ? 12.266 4.139 -10.355 1.00 82.31 92 ILE A N 1
ATOM 713 C CA . ILE A 1 92 ? 12.296 3.513 -11.690 1.00 82.31 92 ILE A CA 1
ATOM 714 C C . ILE A 1 92 ? 11.660 4.435 -12.738 1.00 82.31 92 ILE A C 1
ATOM 716 O O . ILE A 1 92 ? 12.189 4.578 -13.843 1.00 82.31 92 ILE A O 1
ATOM 720 N N . SER A 1 93 ? 10.531 5.061 -12.400 1.00 78.56 93 SER A N 1
ATOM 721 C CA . SER A 1 93 ? 9.844 6.017 -13.270 1.00 78.56 93 SER A CA 1
ATOM 722 C C . SER A 1 93 ? 10.733 7.214 -13.604 1.00 78.56 93 SER A C 1
ATOM 724 O O . SER A 1 93 ? 10.861 7.584 -14.771 1.00 78.56 93 SER A O 1
ATOM 726 N N . GLU A 1 94 ? 11.377 7.792 -12.593 1.00 81.38 94 GLU A N 1
ATOM 727 C CA . GLU A 1 94 ? 12.297 8.918 -12.746 1.00 81.38 94 GLU A CA 1
ATOM 728 C C . GLU A 1 94 ? 13.505 8.530 -13.607 1.00 81.38 94 GLU A C 1
ATOM 730 O O . GLU A 1 94 ? 13.786 9.198 -14.603 1.00 81.38 94 GLU A O 1
ATOM 735 N N . ALA A 1 95 ? 14.156 7.398 -13.320 1.00 78.44 95 ALA A N 1
ATOM 736 C CA . ALA A 1 95 ? 15.293 6.908 -14.102 1.00 78.44 95 ALA A CA 1
ATOM 737 C C . ALA A 1 95 ? 14.942 6.700 -15.588 1.00 78.44 95 ALA A C 1
ATOM 739 O O . ALA A 1 95 ? 15.702 7.083 -16.483 1.00 78.44 95 ALA A O 1
ATOM 740 N N . ARG A 1 96 ? 13.756 6.150 -15.876 1.00 70.25 96 ARG A N 1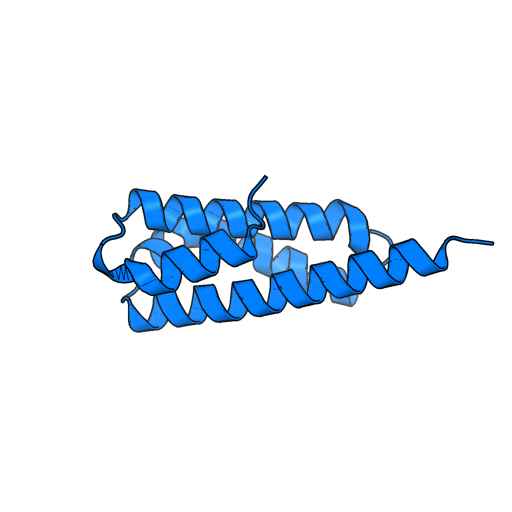
ATOM 741 C CA . ARG A 1 96 ? 13.272 5.974 -17.253 1.00 70.25 96 ARG A CA 1
ATOM 742 C C . ARG A 1 96 ? 12.983 7.302 -17.946 1.00 70.25 96 ARG A C 1
ATOM 744 O O . ARG A 1 96 ? 13.325 7.442 -19.115 1.00 70.25 96 ARG A O 1
ATOM 751 N N . SER A 1 97 ? 12.424 8.282 -17.236 1.00 63.12 97 SER A N 1
ATOM 752 C CA . SER A 1 97 ? 12.144 9.608 -17.804 1.00 63.12 97 SER A CA 1
ATOM 753 C C . SER A 1 97 ? 13.411 10.369 -18.224 1.00 63.12 97 SER A C 1
ATOM 755 O O . SER A 1 97 ? 13.408 11.053 -19.248 1.00 63.12 97 SER A O 1
ATOM 757 N N . VAL A 1 98 ? 14.519 10.183 -17.496 1.00 59.44 98 VAL A N 1
ATOM 758 C CA . VAL A 1 98 ? 15.826 10.795 -17.798 1.00 59.44 98 VAL A CA 1
ATOM 759 C C . VAL A 1 98 ? 16.493 10.161 -19.025 1.00 59.44 98 VAL A C 1
ATOM 761 O O . VAL A 1 98 ? 17.241 10.828 -19.734 1.00 59.44 98 VAL A O 1
ATOM 764 N N . THR A 1 99 ? 16.191 8.897 -19.332 1.00 53.66 99 THR A N 1
ATOM 765 C CA . THR A 1 99 ? 16.830 8.169 -20.447 1.00 53.66 99 THR A CA 1
ATOM 766 C C . THR A 1 99 ? 16.246 8.550 -21.822 1.00 53.66 99 THR A C 1
ATOM 768 O O . THR A 1 99 ? 16.816 8.218 -22.855 1.00 53.66 99 THR A O 1
ATOM 771 N N . THR A 1 100 ? 15.134 9.292 -21.868 1.00 46.59 100 THR A N 1
ATOM 772 C CA . THR A 1 100 ? 14.457 9.722 -23.110 1.00 46.59 100 THR A CA 1
ATOM 773 C C . THR A 1 100 ? 15.024 10.990 -23.771 1.00 46.59 100 THR A C 1
ATOM 775 O O . THR A 1 100 ? 14.383 11.543 -24.662 1.00 46.59 100 THR A O 1
ATOM 778 N N . ILE A 1 101 ? 16.214 11.459 -23.383 1.00 44.09 101 ILE A N 1
ATOM 779 C CA . ILE A 1 101 ? 16.906 12.553 -24.083 1.00 44.09 101 ILE A CA 1
ATOM 780 C C . ILE A 1 101 ? 17.841 11.941 -25.139 1.00 44.09 101 ILE A C 1
ATOM 782 O O . ILE A 1 101 ? 19.014 11.698 -24.864 1.00 44.09 101 ILE A O 1
ATOM 786 N N . HIS A 1 102 ? 17.312 11.673 -26.333 1.00 37.12 102 HIS A N 1
ATOM 787 C CA . HIS A 1 102 ? 18.091 11.377 -27.538 1.00 37.12 102 HIS A CA 1
ATOM 788 C C . HIS A 1 102 ? 17.506 12.110 -28.742 1.00 37.12 102 HIS A C 1
ATOM 790 O O . HIS A 1 102 ? 16.271 12.035 -28.929 1.00 37.12 102 HIS A O 1
#

Sequence (102 aa):
MTSLIMDI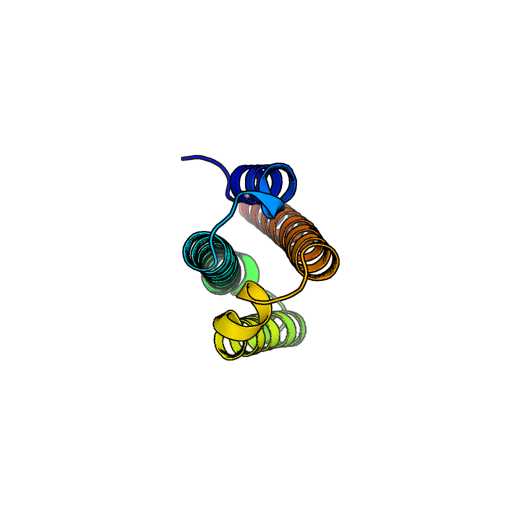QYAQVRLSSLTKRERRTIIMRIIRELMHHRQGALRAAPADDCVSIDSLIVSMSATIAEIAEMEETLLKRVLHEAEGLIATLTTISEARSVTTIH

Radius of gyration: 14.54 Å; chains: 1; bounding box: 31×28×44 Å

pLDDT: mean 84.68, std 13.04, range [37.12, 94.5]

Secondary structure (DSSP, 8-state):
---HHHHHHHHHHTGGG--HHHHHHHHHHHHHHHHHHHHTTTTTS-HHHHHHHHHHHHHHHHSHHHHHHS-HHHHHHHHHHHHHHHHHHHHHHHHHHHTT--

Foldseek 3Di:
DDDLLVVLVVCLVCVVVDDLVNQLVNLVVLLVLLVVLLVALCPVPDPVVSVVSVVVSVVSVVCSSVLSVDDSVSVSVVSVVSSVVSVVSVVSSVVVVVVPPD